Protein AF-A0A1E1FAP4-F1 (afdb_monomer_lite)

InterPro domains:
  IPR000043 Adenosylhomocysteinase-like [PF05221] (1-44)
  IPR000043 Adenosylhomocysteinase-like [PTHR23420] (1-44)
  IPR020082 S-adenosyl-L-homocysteine hydrolase, conserved site [PS00738] (22-36)
  IPR042172 Adenosylhomocysteinase-like superfamily [G3DSA:3.40.50.1480] (1-44)

Structure (mmCIF, N/CA/C/O backbone):
data_AF-A0A1E1FAP4-F1
#
_entry.id   AF-A0A1E1FAP4-F1
#
loop_
_atom_site.group_PDB
_atom_site.id
_atom_site.type_symbol
_atom_site.label_atom_id
_atom_site.label_alt_id
_atom_site.label_comp_id
_atom_site.label_asym_id
_atom_site.label_entity_id
_atom_site.label_seq_id
_atom_site.pdbx_PDB_ins_code
_atom_site.Cartn_x
_atom_site.Cartn_y
_atom_site.Cartn_z
_atom_site.occupancy
_atom_site.B_iso_or_equiv
_atom_site.auth_seq_id
_atom_site.auth_comp_id
_atom_site.auth_asym_id
_atom_site.auth_atom_id
_atom_site.pdbx_PDB_model_num
ATOM 1 N N . THR A 1 1 ? 5.811 -2.647 -2.532 1.00 98.69 1 THR A N 1
ATOM 2 C CA . THR A 1 1 ? 5.571 -4.069 -2.873 1.00 98.69 1 THR A CA 1
ATOM 3 C C . THR A 1 1 ? 4.142 -4.443 -2.512 1.00 98.69 1 THR A C 1
ATOM 5 O O . THR A 1 1 ? 3.504 -3.670 -1.802 1.00 98.69 1 THR A O 1
ATOM 8 N N . VAL A 1 2 ? 3.641 -5.608 -2.939 1.00 98.69 2 VAL A N 1
ATOM 9 C CA . VAL A 1 2 ? 2.318 -6.114 -2.505 1.00 98.69 2 VAL A CA 1
ATOM 10 C C . VAL A 1 2 ? 2.226 -6.257 -0.979 1.00 98.69 2 VAL A C 1
ATOM 12 O O . VAL A 1 2 ? 1.212 -5.923 -0.383 1.00 98.69 2 VAL A O 1
ATOM 15 N N . GLN A 1 3 ? 3.299 -6.677 -0.309 1.00 98.81 3 GLN A N 1
ATOM 16 C CA . GLN A 1 3 ? 3.304 -6.820 1.151 1.00 98.81 3 GLN A CA 1
ATOM 17 C C . GLN A 1 3 ? 3.148 -5.468 1.862 1.00 98.81 3 GLN A C 1
ATOM 19 O O . GLN A 1 3 ? 2.419 -5.366 2.844 1.00 98.81 3 GLN A O 1
ATOM 24 N N . THR A 1 4 ? 3.797 -4.415 1.353 1.00 98.75 4 THR A N 1
ATOM 25 C CA . THR A 1 4 ? 3.633 -3.056 1.890 1.00 98.75 4 THR A CA 1
ATOM 26 C C . THR A 1 4 ? 2.210 -2.528 1.689 1.00 98.75 4 THR A C 1
ATOM 28 O O . THR A 1 4 ? 1.729 -1.799 2.546 1.00 98.75 4 THR A O 1
ATOM 31 N N . ALA A 1 5 ? 1.511 -2.922 0.618 1.00 98.75 5 ALA A N 1
ATOM 32 C CA . ALA A 1 5 ? 0.109 -2.553 0.412 1.00 98.75 5 ALA A CA 1
ATOM 33 C C . ALA A 1 5 ? -0.791 -3.075 1.550 1.00 98.75 5 ALA A C 1
ATOM 35 O O . ALA A 1 5 ? -1.553 -2.303 2.123 1.00 98.75 5 ALA A O 1
ATOM 36 N N . VAL A 1 6 ? -0.609 -4.335 1.969 1.00 98.75 6 VAL A N 1
ATOM 37 C CA . VAL A 1 6 ? -1.341 -4.919 3.112 1.00 98.75 6 VAL A CA 1
ATOM 38 C C . VAL A 1 6 ? -1.062 -4.157 4.411 1.00 98.75 6 VAL A C 1
ATOM 40 O O . VAL A 1 6 ? -1.972 -3.926 5.207 1.00 98.75 6 VAL A O 1
ATOM 43 N N . LEU A 1 7 ? 0.187 -3.731 4.634 1.00 98.75 7 LEU A N 1
ATOM 44 C CA . LEU A 1 7 ? 0.527 -2.888 5.783 1.00 98.75 7 LEU A CA 1
ATOM 45 C C . LEU A 1 7 ? -0.215 -1.542 5.735 1.00 98.75 7 LEU A C 1
ATOM 47 O O . LEU A 1 7 ? -0.788 -1.142 6.746 1.00 98.75 7 LEU A O 1
ATOM 51 N N . ILE A 1 8 ? -0.230 -0.868 4.581 1.00 98.75 8 ILE A N 1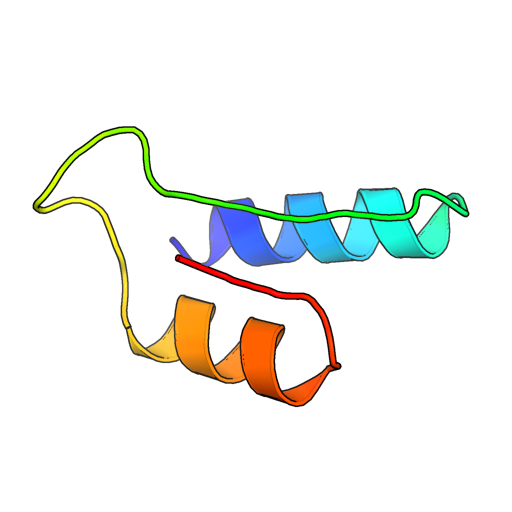
ATOM 52 C CA . ILE A 1 8 ? -0.935 0.411 4.391 1.00 98.75 8 ILE A CA 1
ATOM 53 C C . ILE A 1 8 ? -2.429 0.247 4.689 1.00 98.75 8 ILE A C 1
ATOM 55 O O . ILE A 1 8 ? -2.964 0.976 5.521 1.00 98.75 8 ILE A O 1
ATOM 59 N N . GLU A 1 9 ? -3.084 -0.750 4.090 1.00 98.69 9 GLU A N 1
ATOM 60 C CA . GLU A 1 9 ? -4.508 -1.028 4.322 1.00 98.69 9 GLU A CA 1
ATOM 61 C C . GLU A 1 9 ? -4.804 -1.339 5.792 1.00 98.69 9 GLU A C 1
ATOM 63 O 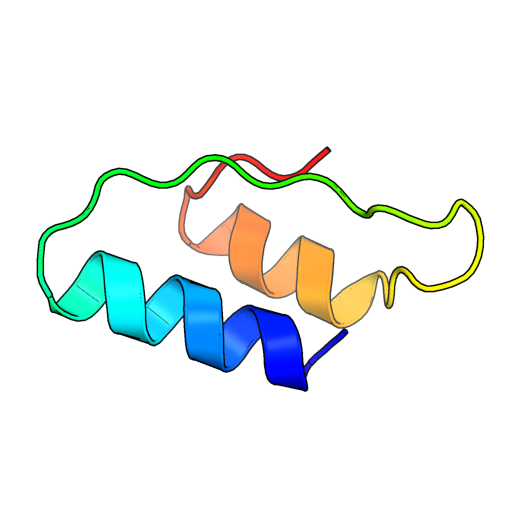O . GLU A 1 9 ? -5.816 -0.890 6.326 1.00 98.69 9 GLU A O 1
ATOM 68 N N . THR A 1 10 ? -3.903 -2.050 6.475 1.00 98.81 10 THR A N 1
ATOM 69 C CA . THR A 1 10 ? -4.049 -2.352 7.905 1.00 98.81 10 THR A CA 1
ATOM 70 C C . THR A 1 10 ? 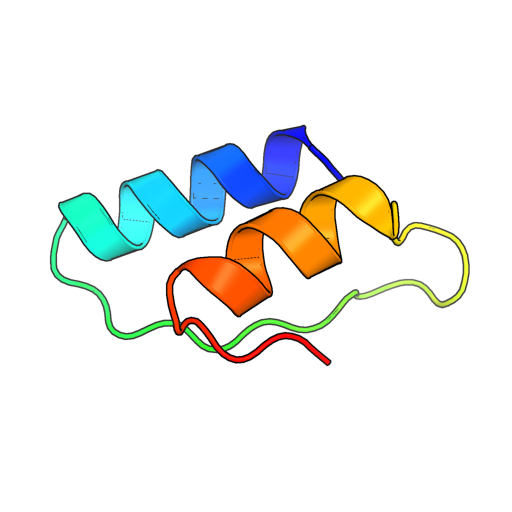-3.992 -1.080 8.751 1.00 98.81 10 THR A C 1
ATOM 72 O O . THR A 1 10 ? -4.816 -0.903 9.645 1.00 98.81 10 THR A O 1
ATOM 75 N N . LEU A 1 11 ? -3.055 -0.170 8.473 1.00 98.81 11 LEU A N 1
ATOM 76 C CA . LEU A 1 11 ? -2.951 1.107 9.187 1.00 98.81 11 LEU A CA 1
ATOM 77 C C . LEU A 1 11 ? -4.196 1.974 8.965 1.00 98.81 11 LEU A C 1
ATOM 79 O O . LEU A 1 11 ? -4.746 2.509 9.928 1.00 98.81 11 LEU A O 1
ATOM 83 N N . THR A 1 12 ? -4.683 2.063 7.727 1.00 98.44 12 THR A N 1
ATOM 84 C CA . THR A 1 12 ? -5.922 2.785 7.409 1.00 98.44 12 THR A CA 1
ATOM 85 C C . THR A 1 12 ? -7.140 2.148 8.080 1.00 98.44 12 THR A C 1
ATOM 87 O O . THR A 1 12 ? -7.968 2.863 8.639 1.00 98.44 12 THR A O 1
ATOM 90 N N . ALA A 1 13 ? -7.229 0.814 8.118 1.00 98.44 13 ALA A N 1
ATOM 91 C CA 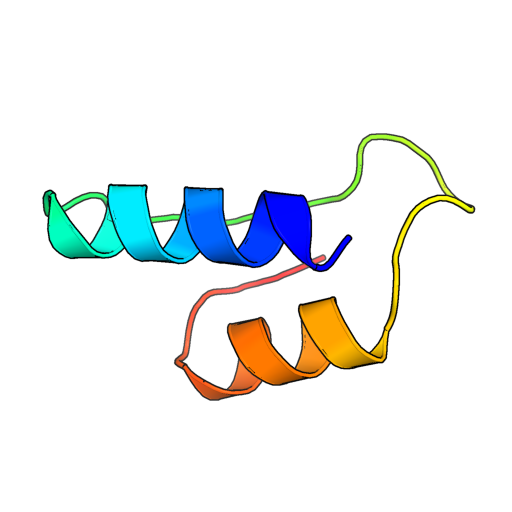. ALA A 1 13 ? -8.293 0.103 8.831 1.00 98.44 13 ALA A CA 1
ATOM 92 C C . ALA A 1 13 ? -8.271 0.361 10.350 1.00 98.44 13 ALA A C 1
ATOM 94 O O . ALA A 1 13 ? -9.318 0.342 10.993 1.00 98.44 13 ALA A O 1
ATOM 95 N N . LEU A 1 14 ? -7.096 0.646 10.919 1.00 98.75 14 LEU A N 1
ATOM 96 C CA . LEU A 1 14 ? -6.929 1.068 12.313 1.00 98.75 14 LEU A CA 1
ATOM 97 C C . LEU A 1 14 ? -7.168 2.577 12.533 1.00 98.75 14 LEU A C 1
ATOM 99 O O . LEU A 1 14 ? -7.031 3.055 13.658 1.00 98.75 14 LEU A O 1
ATOM 103 N N . GLY A 1 15 ? -7.551 3.321 11.491 1.00 98.44 15 GLY A N 1
ATOM 104 C CA . GLY A 1 15 ? -7.913 4.739 11.564 1.00 98.44 15 GLY A CA 1
ATOM 105 C C . GLY A 1 15 ? -6.769 5.715 11.286 1.00 98.44 15 GLY A C 1
ATOM 106 O O . GLY A 1 15 ? -6.931 6.909 11.533 1.00 98.44 15 GLY A O 1
ATOM 107 N N . ALA A 1 16 ? -5.620 5.247 10.792 1.00 98.69 16 ALA A N 1
ATOM 108 C CA . ALA A 1 16 ? -4.524 6.133 10.417 1.00 98.69 16 ALA A CA 1
ATOM 109 C C . ALA A 1 16 ? -4.782 6.827 9.069 1.00 98.69 16 ALA A C 1
ATOM 111 O O . ALA A 1 16 ? -5.213 6.199 8.099 1.00 98.69 16 ALA A O 1
ATOM 112 N N . GLU A 1 17 ? -4.417 8.105 8.984 1.00 98.44 17 GLU A N 1
ATOM 113 C CA . GLU A 1 17 ? -4.223 8.800 7.71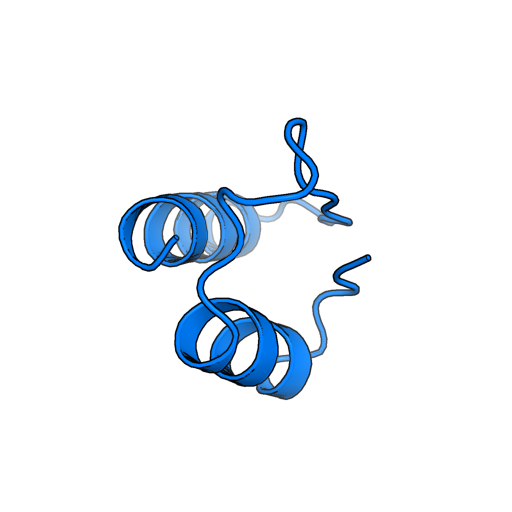2 1.00 98.44 17 GLU A CA 1
ATOM 114 C C . GLU A 1 17 ? -2.793 8.534 7.224 1.00 98.44 17 GLU A C 1
ATOM 116 O O . GLU A 1 17 ? -1.823 8.786 7.942 1.00 98.44 17 GLU A O 1
ATOM 121 N N . VAL A 1 18 ? -2.654 7.968 6.024 1.00 98.50 18 VAL A N 1
ATOM 122 C CA . VAL A 1 18 ? -1.371 7.475 5.509 1.00 98.50 18 VAL A CA 1
ATOM 123 C C . VAL A 1 18 ? -1.022 8.189 4.209 1.00 98.50 18 VAL A C 1
ATOM 125 O O . VAL A 1 18 ? -1.851 8.323 3.315 1.00 98.50 18 VAL A O 1
ATOM 128 N N . THR A 1 19 ? 0.240 8.592 4.090 1.00 98.69 19 THR A N 1
ATOM 129 C CA . THR A 1 19 ? 0.897 8.917 2.819 1.00 98.69 19 THR A CA 1
ATOM 130 C C . THR A 1 19 ? 2.165 8.077 2.729 1.00 98.69 19 THR A C 1
ATOM 132 O O . THR A 1 19 ? 2.810 7.831 3.752 1.00 98.69 19 THR A O 1
ATOM 135 N N . TRP A 1 20 ? 2.504 7.569 1.542 1.00 98.69 20 TRP A N 1
ATOM 136 C CA . TRP A 1 20 ? 3.584 6.588 1.409 1.00 98.69 20 TRP A CA 1
ATOM 137 C C . TRP A 1 20 ? 4.570 6.918 0.292 1.00 98.69 20 TRP A C 1
ATOM 139 O O . TRP A 1 20 ? 4.179 7.399 -0.765 1.00 98.69 20 TRP A O 1
ATOM 149 N N . SER A 1 21 ? 5.846 6.589 0.501 1.00 98.56 21 SER A N 1
ATOM 150 C CA . SER A 1 21 ? 6.862 6.576 -0.553 1.00 98.56 21 SER A CA 1
ATOM 151 C C . SER A 1 21 ? 7.837 5.414 -0.372 1.00 98.56 21 SER A C 1
ATOM 153 O O . SER A 1 21 ? 8.042 4.928 0.745 1.00 98.56 21 SER A O 1
ATOM 155 N N . SER A 1 22 ? 8.409 4.918 -1.470 1.00 98.44 22 SER A N 1
ATOM 156 C CA . SER A 1 22 ? 9.417 3.856 -1.402 1.00 98.44 22 SER A CA 1
ATOM 157 C C . SER A 1 22 ? 10.753 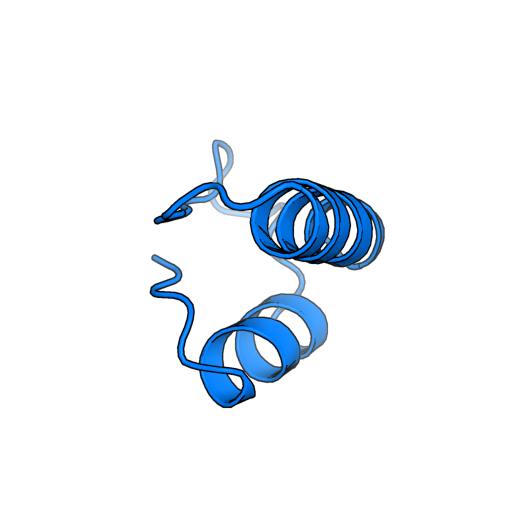4.376 -0.864 1.00 98.44 22 SER A C 1
ATOM 159 O O . SER A 1 22 ? 11.205 5.463 -1.206 1.00 98.44 22 SER A O 1
ATOM 161 N N . CYS A 1 23 ? 11.449 3.557 -0.074 1.00 98.38 23 CYS A N 1
ATOM 162 C CA . CYS A 1 23 ? 12.808 3.853 0.387 1.00 98.38 23 CYS A CA 1
ATOM 163 C C . CYS A 1 23 ? 13.904 3.385 -0.590 1.00 98.38 23 CYS A C 1
ATOM 165 O O . CYS A 1 23 ? 15.092 3.539 -0.306 1.00 98.38 23 CYS A O 1
ATOM 167 N N . ASN A 1 24 ? 13.531 2.789 -1.727 1.00 98.62 24 ASN A N 1
ATOM 168 C CA . ASN A 1 24 ? 14.467 2.354 -2.759 1.00 98.62 24 ASN A CA 1
ATOM 169 C C . ASN A 1 24 ? 13.875 2.547 -4.163 1.00 98.62 24 ASN A C 1
ATOM 171 O O . ASN A 1 24 ? 12.742 2.149 -4.433 1.00 98.62 24 ASN A O 1
ATOM 175 N N . ILE A 1 25 ? 14.684 3.111 -5.064 1.00 98.12 25 ILE A N 1
ATOM 176 C CA . ILE A 1 25 ? 14.278 3.512 -6.421 1.00 98.12 25 ILE A CA 1
ATOM 177 C C . ILE A 1 25 ? 13.897 2.347 -7.353 1.00 98.12 25 ILE A C 1
ATOM 179 O O . ILE A 1 25 ? 13.315 2.588 -8.403 1.00 98.12 25 ILE A O 1
ATOM 183 N N . TYR A 1 26 ? 14.202 1.097 -6.988 1.00 98.38 26 TYR A N 1
ATOM 184 C CA . TYR A 1 26 ? 13.910 -0.097 -7.794 1.00 98.38 26 TYR A CA 1
ATOM 185 C C . TYR A 1 26 ? 12.991 -1.110 -7.095 1.00 98.38 26 TYR A C 1
ATOM 187 O O . TYR A 1 26 ? 12.690 -2.155 -7.666 1.00 98.38 26 TYR A O 1
ATOM 195 N N . SER A 1 27 ? 12.560 -0.855 -5.855 1.00 98.56 27 SER A N 1
ATOM 196 C CA . SER A 1 27 ? 11.783 -1.830 -5.071 1.00 98.56 27 SER A CA 1
ATOM 197 C C . SER A 1 27 ? 10.265 -1.672 -5.205 1.00 98.56 27 SER A C 1
ATOM 199 O O . SER A 1 27 ? 9.503 -2.522 -4.722 1.00 98.56 27 SER A O 1
ATOM 201 N N . THR A 1 28 ? 9.805 -0.592 -5.844 1.00 98.62 28 THR A N 1
ATOM 202 C CA . THR A 1 28 ? 8.383 -0.372 -6.100 1.00 98.62 28 THR A CA 1
ATOM 203 C C . THR A 1 28 ? 7.867 -1.435 -7.064 1.00 98.62 28 THR A C 1
ATOM 205 O O . THR A 1 28 ? 8.471 -1.736 -8.086 1.00 98.62 28 THR A O 1
ATOM 208 N N . GLN A 1 29 ? 6.732 -2.031 -6.707 1.00 98.88 29 GLN A N 1
ATOM 209 C CA . GLN A 1 29 ? 5.963 -2.874 -7.614 1.00 98.88 29 GLN A CA 1
ATOM 210 C C . GLN A 1 29 ? 4.769 -2.041 -8.064 1.00 98.88 29 GLN A C 1
ATOM 212 O O . GLN A 1 29 ? 3.875 -1.789 -7.254 1.00 98.88 29 GLN A O 1
ATOM 217 N N . ASP A 1 30 ? 4.762 -1.603 -9.321 1.00 98.75 30 ASP A N 1
ATOM 218 C CA . ASP A 1 30 ? 3.817 -0.582 -9.799 1.00 98.75 30 ASP A CA 1
ATOM 219 C C . ASP A 1 30 ? 2.357 -1.011 -9.689 1.00 98.75 30 ASP A C 1
ATOM 221 O O . ASP A 1 30 ? 1.503 -0.211 -9.333 1.00 98.75 30 ASP A O 1
ATOM 225 N N . HIS A 1 31 ? 2.059 -2.294 -9.901 1.00 98.81 31 HIS A N 1
ATOM 226 C CA . HIS A 1 31 ? 0.702 -2.816 -9.730 1.00 98.81 31 HIS A CA 1
ATOM 227 C C . HIS A 1 31 ? 0.214 -2.718 -8.274 1.00 98.81 31 HIS A C 1
ATOM 229 O O . HIS A 1 31 ? -0.966 -2.470 -8.044 1.00 98.81 31 HIS A O 1
ATOM 235 N N . ALA A 1 32 ? 1.110 -2.854 -7.289 1.00 98.75 32 ALA A N 1
ATOM 236 C CA . ALA A 1 32 ? 0.766 -2.651 -5.884 1.00 98.75 32 ALA A CA 1
ATOM 237 C C . ALA A 1 32 ? 0.569 -1.160 -5.565 1.00 98.75 32 ALA A C 1
ATOM 239 O O . ALA A 1 32 ? -0.381 -0.806 -4.874 1.00 98.75 32 ALA A O 1
ATOM 240 N N . ALA A 1 33 ? 1.432 -0.285 -6.093 1.00 98.81 33 ALA A N 1
ATOM 241 C CA . ALA A 1 33 ? 1.290 1.163 -5.928 1.00 98.81 33 ALA A CA 1
ATOM 242 C C . ALA A 1 33 ? -0.005 1.684 -6.574 1.00 98.81 33 ALA A C 1
ATOM 244 O O . ALA A 1 33 ? -0.732 2.449 -5.949 1.00 98.81 33 ALA A O 1
ATOM 245 N N . ALA A 1 34 ? -0.336 1.212 -7.779 1.00 98.81 34 ALA A N 1
ATOM 246 C CA . ALA A 1 34 ? -1.566 1.556 -8.486 1.00 98.81 34 ALA A CA 1
ATOM 247 C C . ALA A 1 34 ? -2.819 1.090 -7.730 1.00 98.81 34 ALA A C 1
ATOM 249 O O . ALA A 1 34 ? -3.785 1.845 -7.637 1.00 98.81 34 ALA A O 1
ATOM 250 N N . ALA A 1 35 ? -2.798 -0.120 -7.157 1.00 98.81 35 ALA A N 1
ATOM 251 C CA . ALA A 1 35 ? -3.902 -0.618 -6.340 1.00 98.81 35 ALA A CA 1
ATOM 252 C C . ALA A 1 35 ? -4.131 0.255 -5.094 1.00 98.81 35 ALA A C 1
ATOM 254 O O . ALA A 1 35 ? -5.270 0.618 -4.820 1.00 98.81 35 ALA A O 1
ATOM 255 N N . ILE A 1 36 ? -3.063 0.656 -4.393 1.00 98.69 36 ILE A N 1
ATOM 256 C CA . ILE A 1 36 ? -3.166 1.562 -3.237 1.00 98.69 36 ILE A CA 1
ATOM 257 C C . ILE A 1 36 ? -3.610 2.970 -3.652 1.00 98.69 36 ILE A C 1
ATOM 259 O O . ILE A 1 36 ? -4.480 3.548 -3.012 1.00 98.69 36 ILE A O 1
ATOM 263 N N . ALA A 1 37 ? -3.086 3.521 -4.746 1.00 98.69 37 ALA A N 1
ATOM 264 C CA . ALA A 1 37 ? -3.519 4.832 -5.228 1.00 98.69 37 ALA A CA 1
ATOM 265 C C . ALA A 1 37 ? -5.021 4.851 -5.576 1.00 98.69 37 ALA A C 1
ATOM 267 O O . ALA A 1 37 ? -5.707 5.840 -5.317 1.00 98.69 37 ALA A O 1
ATOM 268 N N . ALA A 1 38 ? -5.560 3.745 -6.102 1.00 98.62 38 ALA A N 1
ATOM 269 C CA . ALA A 1 38 ? -6.983 3.609 -6.407 1.00 98.62 38 ALA A CA 1
ATOM 270 C C . ALA A 1 38 ? -7.891 3.615 -5.160 1.00 98.62 38 ALA A C 1
ATOM 272 O O . ALA A 1 38 ? -9.076 3.923 -5.290 1.00 98.62 38 ALA A O 1
ATOM 273 N N . THR A 1 39 ? -7.368 3.323 -3.961 1.00 98.12 39 THR A N 1
ATOM 274 C CA . THR A 1 39 ? -8.125 3.446 -2.698 1.00 98.12 39 THR A CA 1
ATOM 275 C C . THR A 1 39 ? -8.131 4.874 -2.140 1.00 98.12 39 THR A C 1
ATOM 277 O O . THR A 1 39 ? -8.794 5.138 -1.139 1.00 98.12 39 THR A O 1
ATOM 280 N N . GLY A 1 40 ? -7.433 5.811 -2.796 1.00 98.12 40 GLY A N 1
ATOM 281 C CA . GLY A 1 40 ? -7.338 7.216 -2.395 1.00 98.12 40 GLY A CA 1
ATOM 282 C C . GLY A 1 40 ? -6.148 7.539 -1.489 1.00 98.12 40 GLY A C 1
ATOM 283 O O . GLY A 1 40 ? -5.975 8.699 -1.122 1.00 98.12 40 GLY A O 1
ATOM 284 N N . VAL A 1 41 ? -5.308 6.554 -1.149 1.00 98.69 41 VAL A N 1
ATOM 285 C CA . VAL A 1 41 ? -4.075 6.779 -0.379 1.00 98.69 41 VAL A CA 1
ATOM 286 C C . VAL A 1 41 ? -2.982 7.353 -1.295 1.00 98.69 41 VAL A C 1
ATOM 288 O O . VAL A 1 41 ? -2.645 6.721 -2.299 1.00 98.69 41 VAL A O 1
ATOM 291 N N . PRO A 1 42 ? -2.376 8.513 -0.974 1.00 98.75 42 PRO A N 1
ATOM 292 C CA . PRO A 1 42 ? -1.286 9.068 -1.776 1.00 98.75 42 PRO A CA 1
ATOM 293 C C . PRO A 1 42 ? -0.013 8.209 -1.705 1.00 98.75 42 PRO A C 1
ATOM 295 O O . PRO A 1 42 ? 0.499 7.934 -0.615 1.00 98.75 42 PRO A O 1
ATOM 298 N N . VAL A 1 43 ? 0.521 7.828 -2.871 1.00 98.31 43 VAL A N 1
ATOM 299 C CA . VAL A 1 43 ? 1.766 7.053 -3.024 1.00 98.31 43 VAL A CA 1
ATOM 300 C C . VAL A 1 43 ? 2.720 7.776 -3.981 1.00 98.31 43 VAL A C 1
ATOM 302 O O . VAL A 1 43 ? 2.284 8.205 -5.050 1.00 98.31 43 VAL A O 1
ATOM 305 N N . PHE A 1 44 ? 4.001 7.887 -3.600 1.00 97.69 44 PHE A N 1
ATOM 306 C CA . PHE A 1 44 ? 5.060 8.618 -4.318 1.00 97.69 44 PHE A CA 1
ATOM 307 C C . PHE A 1 44 ? 6.314 7.773 -4.580 1.00 97.69 44 PHE A C 1
ATOM 309 O O . PHE A 1 44 ? 6.808 7.106 -3.637 1.00 97.69 44 PHE A O 1
#

Foldseek 3Di:
DLVVLVVVVVCVVVPDQDEEEDPDPPPDDVVSVVVSVVVVHHYD

Secondary structure (DSSP, 8-state):
-HHHHHHHHHHHHTT----B--SSTT---HHHHHHHHHTT--B-

Radius of gyration: 9.76 Å; chains: 1; bounding box: 23×16×22 Å

pLDDT: mean 98.6, std 0.24, range [97.69, 98.88]

Sequence (44 aa):
TVQTAVLIETLTALGAEVTWSSCNIYSTQDHAAAAIAATGVPVF

Organism: NCBI:txid1712128